Protein AF-A0A348P3G0-F1 (afdb_monomer_lite)

Structure (mmCIF, N/CA/C/O backbone):
data_AF-A0A348P3G0-F1
#
_entry.id   AF-A0A348P3G0-F1
#
loop_
_atom_site.group_PDB
_atom_site.id
_atom_site.type_symbol
_atom_site.label_atom_id
_atom_site.label_alt_id
_atom_site.label_comp_id
_atom_site.label_asym_id
_atom_site.label_entity_id
_atom_site.label_seq_id
_atom_site.pdbx_PDB_ins_code
_atom_site.Cartn_x
_atom_site.Cartn_y
_atom_site.Cartn_z
_atom_site.occupancy
_atom_site.B_iso_or_equiv
_atom_site.auth_seq_id
_atom_site.auth_comp_id
_atom_site.auth_asym_id
_atom_site.auth_atom_id
_atom_site.pdbx_PDB_model_num
ATOM 1 N N . PRO A 1 1 ? 12.338 -1.362 -12.181 1.00 58.41 1 PRO A N 1
ATOM 2 C CA . PRO A 1 1 ? 12.761 -0.771 -13.478 1.00 58.41 1 PRO A CA 1
ATOM 3 C C . PRO A 1 1 ? 11.699 0.212 -13.979 1.00 58.41 1 PRO A C 1
ATOM 5 O O . PRO A 1 1 ? 10.513 -0.068 -13.830 1.00 58.41 1 PRO A O 1
ATOM 8 N N . GLY A 1 2 ? 12.103 1.365 -14.518 1.00 63.34 2 GLY A N 1
ATOM 9 C CA . GLY A 1 2 ? 11.152 2.215 -15.238 1.00 63.34 2 GLY A CA 1
ATOM 10 C C . GLY A 1 2 ? 10.581 1.451 -16.434 1.00 63.34 2 GLY A C 1
ATOM 11 O O . GLY A 1 2 ? 11.260 0.586 -16.989 1.00 63.34 2 GLY A O 1
ATOM 12 N N . LYS A 1 3 ? 9.342 1.748 -16.817 1.00 71.12 3 LYS A N 1
ATOM 13 C CA . LYS A 1 3 ? 8.732 1.242 -18.049 1.00 71.12 3 LYS A CA 1
ATOM 14 C C . LYS A 1 3 ? 8.412 2.436 -18.937 1.00 71.12 3 LYS A C 1
ATOM 16 O O . LYS A 1 3 ? 7.757 3.375 -18.480 1.00 71.12 3 LYS A O 1
ATOM 21 N N . TYR A 1 4 ? 8.883 2.415 -20.178 1.00 76.88 4 TYR A N 1
ATOM 22 C CA . TYR A 1 4 ? 8.353 3.293 -21.215 1.00 76.88 4 TYR A CA 1
ATOM 23 C C . TYR A 1 4 ? 7.104 2.643 -21.788 1.00 76.88 4 TYR A C 1
ATOM 25 O O . TYR A 1 4 ? 7.106 1.448 -22.055 1.00 76.88 4 TYR A O 1
ATOM 33 N N . ARG A 1 5 ? 6.042 3.423 -21.985 1.00 82.44 5 ARG A N 1
ATOM 34 C CA . ARG A 1 5 ? 4.843 2.939 -22.668 1.00 82.44 5 ARG A CA 1
ATOM 35 C C . ARG A 1 5 ? 4.867 3.417 -24.106 1.00 82.44 5 ARG A C 1
ATOM 37 O O . ARG A 1 5 ? 4.899 4.624 -24.348 1.00 82.44 5 ARG A O 1
ATOM 44 N N . LYS A 1 6 ? 4.851 2.479 -25.044 1.00 85.75 6 LYS A N 1
ATOM 45 C CA . LYS A 1 6 ? 4.664 2.761 -26.463 1.00 85.75 6 LYS A CA 1
ATOM 46 C C . LYS A 1 6 ? 3.178 2.639 -26.777 1.00 85.75 6 LYS A C 1
ATOM 48 O O . LYS A 1 6 ? 2.590 1.587 -26.553 1.00 85.75 6 LYS A O 1
ATOM 53 N N . ILE A 1 7 ? 2.587 3.719 -27.278 1.00 87.88 7 ILE A N 1
ATOM 54 C CA . ILE A 1 7 ? 1.198 3.739 -27.739 1.00 87.88 7 ILE A CA 1
ATOM 55 C C . ILE A 1 7 ? 1.200 3.682 -29.264 1.00 87.88 7 ILE A C 1
ATOM 57 O O . ILE A 1 7 ? 1.805 4.536 -29.912 1.00 87.88 7 ILE A O 1
ATOM 61 N N . THR A 1 8 ? 0.522 2.686 -29.822 1.00 89.38 8 THR A N 1
ATOM 62 C CA . THR A 1 8 ? 0.342 2.502 -31.263 1.00 89.38 8 THR A CA 1
ATOM 63 C C . THR A 1 8 ? -1.142 2.635 -31.589 1.00 89.38 8 THR A C 1
ATOM 65 O O . THR A 1 8 ? -1.967 1.912 -31.036 1.00 89.38 8 THR A O 1
ATOM 68 N N . ILE A 1 9 ? -1.486 3.574 -32.470 1.00 90.50 9 ILE A N 1
ATOM 69 C CA . ILE A 1 9 ? -2.837 3.709 -33.026 1.00 90.50 9 ILE A CA 1
ATOM 70 C C . ILE A 1 9 ? -2.860 2.849 -34.291 1.00 90.50 9 ILE A C 1
ATOM 72 O O . ILE A 1 9 ? -2.177 3.185 -35.256 1.00 90.50 9 ILE A O 1
ATOM 76 N N . ASN A 1 10 ? -3.565 1.717 -34.259 1.00 87.50 10 ASN A N 1
ATOM 77 C CA . ASN A 1 10 ? -3.583 0.773 -35.383 1.00 87.50 10 ASN A CA 1
ATOM 78 C C . ASN A 1 10 ? -4.621 1.177 -36.439 1.00 87.50 10 ASN A C 1
ATOM 80 O O . ASN A 1 10 ? -4.362 1.068 -37.634 1.00 87.50 10 ASN A O 1
ATOM 84 N N . ASP A 1 11 ? -5.781 1.659 -35.990 1.00 88.62 11 ASP A N 1
ATOM 85 C CA . ASP A 1 11 ? -6.879 2.162 -36.816 1.00 88.62 11 ASP A CA 1
ATOM 86 C C . ASP A 1 11 ? -7.761 3.127 -35.995 1.00 88.62 11 ASP A C 1
ATOM 88 O O . ASP A 1 11 ? -7.460 3.411 -34.833 1.00 88.62 11 ASP A O 1
ATOM 92 N N . GLU A 1 12 ? -8.846 3.638 -36.590 1.00 84.12 12 GLU A N 1
ATOM 93 C CA . GLU A 1 12 ? -9.778 4.583 -35.946 1.00 84.12 12 GLU A CA 1
ATOM 94 C C . GLU A 1 12 ? -10.374 4.074 -34.623 1.00 84.12 12 GLU A C 1
ATOM 96 O O . GLU A 1 12 ? -10.791 4.879 -33.791 1.00 84.12 12 GLU A O 1
ATOM 101 N N . ASN A 1 13 ? -10.405 2.757 -34.404 1.00 87.81 13 ASN A N 1
ATOM 102 C CA . ASN A 1 13 ? -11.078 2.129 -33.271 1.00 87.81 13 ASN A CA 1
ATOM 103 C C . ASN A 1 13 ? -10.150 1.295 -32.380 1.00 87.81 13 ASN A C 1
ATOM 105 O O . ASN A 1 13 ? -10.636 0.713 -31.406 1.00 87.81 13 ASN A O 1
ATOM 109 N N . THR A 1 14 ? -8.852 1.213 -32.679 1.00 87.31 14 THR A N 1
ATOM 110 C CA . THR A 1 14 ? -7.941 0.275 -32.010 1.00 87.31 14 THR A CA 1
ATOM 111 C C . THR A 1 14 ? -6.637 0.946 -31.598 1.00 87.31 14 THR A C 1
ATOM 113 O O . THR A 1 14 ? -5.856 1.410 -32.432 1.00 87.31 14 THR A O 1
ATOM 116 N N . VAL A 1 15 ? -6.357 0.915 -30.294 1.00 88.56 15 VAL A N 1
ATOM 117 C CA . VAL A 1 15 ? -5.109 1.414 -29.703 1.00 88.56 15 VAL A CA 1
ATOM 118 C C . VAL A 1 15 ? -4.419 0.292 -28.935 1.00 88.56 15 VAL A C 1
ATOM 120 O O . VAL A 1 15 ? -5.037 -0.358 -28.093 1.00 88.56 15 VAL A O 1
ATOM 123 N N . THR A 1 16 ? -3.129 0.090 -29.187 1.00 88.56 16 THR A N 1
ATOM 124 C CA . THR A 1 16 ? -2.283 -0.853 -28.446 1.00 88.56 16 THR A CA 1
ATOM 125 C C . THR A 1 16 ? -1.290 -0.088 -27.582 1.00 88.56 16 THR A C 1
ATOM 127 O O . THR A 1 16 ? -0.607 0.820 -28.056 1.00 88.56 16 THR A O 1
ATOM 130 N N . ALA A 1 17 ? -1.203 -0.459 -26.311 1.00 85.56 17 ALA A N 1
ATOM 131 C CA . ALA A 1 17 ? -0.196 0.001 -25.373 1.00 85.56 17 ALA A CA 1
ATOM 132 C C . ALA A 1 17 ? 0.739 -1.163 -25.038 1.00 85.56 17 ALA A C 1
ATOM 134 O O . ALA A 1 17 ? 0.263 -2.225 -24.645 1.00 85.56 17 ALA A O 1
ATOM 135 N N . GLU A 1 18 ? 2.044 -0.944 -25.177 1.00 86.19 18 GLU A N 1
ATOM 136 C CA . GLU A 1 18 ? 3.089 -1.919 -24.843 1.00 86.19 18 GLU A CA 1
ATOM 137 C C . GLU A 1 18 ? 4.086 -1.300 -23.862 1.00 86.19 18 GLU A C 1
ATOM 139 O O . GLU A 1 18 ? 4.537 -0.160 -24.053 1.00 86.19 18 GLU A O 1
ATOM 144 N N . SER A 1 19 ? 4.464 -2.048 -22.827 1.00 82.75 19 SER A N 1
ATOM 145 C CA . SER A 1 19 ? 5.468 -1.613 -21.857 1.00 82.75 19 SER A CA 1
ATOM 146 C C . SER A 1 19 ? 6.857 -2.138 -22.195 1.00 82.75 19 SER A C 1
ATOM 148 O O . SER A 1 19 ? 7.150 -3.327 -22.127 1.00 82.75 19 SER A O 1
ATOM 150 N N . ILE A 1 20 ? 7.768 -1.211 -22.469 1.00 81.88 20 ILE A N 1
ATOM 151 C CA . ILE A 1 20 ? 9.179 -1.478 -22.727 1.00 81.88 20 ILE A CA 1
ATOM 152 C C . ILE A 1 20 ? 9.948 -1.247 -21.428 1.00 81.88 20 ILE A C 1
ATOM 154 O O . ILE A 1 20 ? 9.980 -0.134 -20.892 1.00 81.88 20 ILE A O 1
ATOM 158 N N . ASN A 1 21 ? 10.584 -2.298 -20.916 1.00 78.19 21 ASN A N 1
ATOM 159 C CA . ASN A 1 21 ? 11.432 -2.187 -19.736 1.00 78.19 21 ASN A CA 1
ATOM 160 C C . ASN A 1 21 ? 12.652 -1.316 -20.043 1.00 78.19 21 ASN A C 1
ATOM 162 O O . ASN A 1 21 ? 13.368 -1.541 -21.018 1.00 78.19 21 ASN A O 1
ATOM 166 N N . VAL A 1 22 ? 12.906 -0.333 -19.181 1.00 73.38 22 VAL A N 1
ATOM 167 C CA . VAL A 1 22 ? 14.150 0.431 -19.227 1.00 73.38 22 VAL A CA 1
ATOM 168 C C . VAL A 1 22 ? 15.297 -0.520 -18.873 1.00 73.38 22 VAL A C 1
ATOM 170 O O . VAL A 1 22 ? 15.196 -1.205 -17.846 1.00 73.38 22 VAL A O 1
ATOM 173 N N . PRO A 1 23 ? 16.361 -0.579 -19.697 1.00 69.88 23 PRO A N 1
ATOM 174 C CA . PRO A 1 23 ? 17.519 -1.421 -19.424 1.00 69.88 23 PRO A CA 1
ATOM 175 C C . PRO A 1 23 ? 18.175 -1.057 -18.088 1.00 69.88 23 PRO A C 1
ATOM 177 O O . PRO A 1 23 ? 17.906 -0.007 -17.498 1.00 69.88 23 PRO A O 1
ATOM 180 N N . GLU A 1 24 ? 19.022 -1.956 -17.587 1.00 74.50 24 GLU A N 1
ATOM 181 C CA . GLU A 1 24 ? 19.710 -1.745 -16.317 1.00 74.50 24 GLU A CA 1
ATOM 182 C C . GLU A 1 24 ? 20.450 -0.404 -16.293 1.00 74.50 24 GLU A C 1
ATOM 184 O O . GLU A 1 24 ? 21.179 -0.056 -17.219 1.00 74.50 24 GLU A O 1
ATOM 189 N N . PHE A 1 25 ? 20.264 0.348 -15.210 1.00 74.00 25 PHE A N 1
ATOM 190 C CA . PHE A 1 25 ? 21.028 1.562 -14.966 1.00 74.00 25 PHE A CA 1
ATOM 191 C C . PHE A 1 25 ? 22.347 1.195 -14.279 1.00 74.00 25 PHE A C 1
ATOM 193 O O . PHE A 1 25 ? 22.387 0.317 -13.403 1.00 74.00 25 PHE A O 1
ATOM 200 N N . ASP A 1 26 ? 23.413 1.873 -14.693 1.00 77.62 26 ASP A N 1
ATOM 201 C CA . ASP A 1 26 ? 24.748 1.710 -14.131 1.00 77.62 26 ASP A CA 1
ATOM 202 C C . ASP A 1 26 ? 24.859 2.505 -12.822 1.00 77.62 26 ASP A C 1
ATOM 204 O O . ASP A 1 26 ? 24.964 3.731 -12.807 1.00 77.62 26 ASP A O 1
ATOM 208 N N . TRP A 1 27 ? 24.696 1.801 -11.704 1.00 84.19 27 TRP A N 1
ATOM 209 C CA . TRP A 1 27 ? 24.723 2.342 -10.347 1.00 84.19 27 TRP A CA 1
ATOM 210 C C . TRP A 1 27 ? 25.038 1.215 -9.359 1.00 84.19 27 TRP A C 1
ATOM 212 O O . TRP A 1 27 ? 24.706 0.051 -9.612 1.00 84.19 27 TRP A O 1
ATOM 222 N N . ASP A 1 28 ? 25.607 1.554 -8.198 1.00 85.94 28 ASP A N 1
ATOM 223 C CA . ASP A 1 28 ? 25.848 0.587 -7.126 1.00 85.94 28 ASP A CA 1
ATOM 224 C C . ASP A 1 28 ? 24.533 0.077 -6.504 1.00 85.94 28 ASP A C 1
ATOM 226 O O . ASP A 1 28 ? 23.872 0.732 -5.688 1.00 85.94 28 ASP A O 1
ATOM 230 N N . LYS A 1 29 ? 24.149 -1.130 -6.918 1.00 85.75 29 LYS A N 1
ATOM 231 C CA . LYS A 1 29 ? 22.963 -1.862 -6.450 1.00 85.75 29 LYS A CA 1
ATOM 232 C C . LYS A 1 29 ? 23.286 -2.802 -5.275 1.00 85.75 29 LYS A C 1
ATOM 234 O O . LYS A 1 29 ? 22.398 -3.522 -4.808 1.00 85.75 29 LYS A O 1
ATOM 239 N N . GLY A 1 30 ? 24.535 -2.824 -4.795 1.00 87.38 30 GLY A N 1
ATOM 240 C CA . GLY A 1 30 ? 24.986 -3.695 -3.709 1.00 87.38 30 GLY A CA 1
ATOM 241 C C . GLY A 1 30 ? 24.792 -5.181 -4.019 1.00 87.38 30 GLY A C 1
ATOM 242 O O . GLY A 1 30 ? 24.247 -5.907 -3.190 1.00 87.38 30 GLY A O 1
ATOM 243 N N . GLY A 1 31 ? 25.142 -5.606 -5.239 1.00 86.56 31 GLY A N 1
ATOM 244 C CA . GLY A 1 31 ? 25.021 -6.996 -5.705 1.00 86.56 31 GLY A CA 1
ATOM 245 C C . GLY A 1 31 ? 23.615 -7.446 -6.132 1.00 86.56 31 GLY A C 1
ATOM 246 O O . GLY A 1 31 ? 23.434 -8.615 -6.457 1.00 86.56 31 GLY A O 1
ATOM 247 N N . ARG A 1 32 ? 22.619 -6.550 -6.137 1.00 84.44 32 ARG A N 1
ATOM 248 C CA . ARG A 1 32 ? 21.239 -6.834 -6.581 1.00 84.44 32 ARG A CA 1
ATOM 249 C C . ARG A 1 32 ? 21.027 -6.496 -8.056 1.00 84.44 32 ARG A C 1
ATOM 251 O O . ARG A 1 32 ? 21.687 -5.601 -8.589 1.00 84.44 32 ARG A O 1
ATOM 258 N N . THR A 1 33 ? 20.030 -7.122 -8.681 1.00 86.56 33 THR A N 1
ATOM 259 C CA . THR A 1 33 ? 19.521 -6.662 -9.986 1.00 86.56 33 THR A CA 1
ATOM 260 C C . THR A 1 33 ? 18.813 -5.309 -9.855 1.00 86.56 33 THR A C 1
ATOM 262 O O . THR A 1 33 ? 18.380 -4.906 -8.768 1.00 86.56 33 THR A O 1
ATOM 265 N N . THR A 1 34 ? 18.649 -4.597 -10.974 1.00 80.88 34 THR A N 1
ATOM 266 C CA . THR A 1 34 ? 17.889 -3.333 -11.016 1.00 80.88 34 THR A CA 1
ATOM 267 C C . THR A 1 34 ? 16.457 -3.498 -10.487 1.00 80.88 34 THR A C 1
ATOM 269 O O . THR A 1 34 ? 15.940 -2.599 -9.819 1.00 80.88 34 THR A O 1
ATOM 272 N N . GLU A 1 35 ? 15.806 -4.630 -10.758 1.00 79.81 35 GLU A N 1
ATOM 273 C CA . GLU A 1 35 ? 14.461 -4.911 -10.251 1.00 79.81 35 GLU A CA 1
ATOM 274 C C . GLU A 1 35 ? 14.454 -5.100 -8.732 1.00 79.81 35 GLU A C 1
ATOM 276 O O . GLU A 1 35 ? 13.732 -4.385 -8.039 1.00 79.81 35 GLU A O 1
ATOM 281 N N . GLN A 1 36 ? 15.314 -5.979 -8.213 1.00 85.06 36 GLN A N 1
ATOM 282 C CA . GLN A 1 36 ? 15.425 -6.251 -6.776 1.00 85.06 36 GLN A CA 1
ATOM 283 C C . GLN A 1 36 ? 15.728 -4.980 -5.975 1.00 85.06 36 GLN A C 1
ATOM 285 O O . GLN A 1 36 ? 15.131 -4.738 -4.930 1.00 85.06 36 GLN A O 1
ATOM 290 N N . TYR A 1 37 ? 16.619 -4.127 -6.488 1.00 84.44 37 TYR A N 1
ATOM 291 C CA . TYR A 1 37 ? 16.948 -2.852 -5.856 1.00 84.44 37 TYR A CA 1
ATOM 292 C C . TYR A 1 37 ? 15.721 -1.939 -5.688 1.00 84.44 37 TYR A C 1
ATOM 294 O O . TYR A 1 37 ? 15.521 -1.331 -4.630 1.00 84.44 37 TYR A O 1
ATOM 302 N N . PHE A 1 38 ? 14.894 -1.819 -6.730 1.00 80.44 38 PHE A N 1
ATOM 303 C CA . PHE A 1 38 ? 13.697 -0.981 -6.675 1.00 80.44 38 PHE A CA 1
ATOM 304 C C . PHE A 1 38 ? 12.573 -1.611 -5.856 1.00 80.44 38 PHE A C 1
ATOM 306 O O . PHE A 1 38 ? 11.871 -0.875 -5.162 1.00 80.44 38 PHE A O 1
ATOM 313 N N . ASP A 1 39 ? 12.441 -2.935 -5.885 1.00 82.44 39 ASP A N 1
ATOM 314 C CA . ASP A 1 39 ? 11.496 -3.670 -5.047 1.00 82.44 39 ASP A CA 1
ATOM 315 C C . ASP A 1 39 ? 11.785 -3.446 -3.564 1.00 82.44 39 ASP A C 1
ATOM 317 O O . ASP A 1 39 ? 10.884 -3.054 -2.818 1.00 82.44 39 ASP A O 1
ATOM 321 N N . ASP A 1 40 ? 13.048 -3.587 -3.156 1.00 84.94 40 ASP A N 1
ATOM 322 C CA . ASP A 1 40 ? 13.490 -3.333 -1.784 1.00 84.94 40 ASP A CA 1
ATOM 323 C C . ASP A 1 40 ? 13.215 -1.880 -1.380 1.00 84.94 40 ASP A C 1
ATOM 325 O O . ASP A 1 40 ? 12.702 -1.599 -0.290 1.00 84.94 40 ASP A O 1
ATOM 329 N N . ARG A 1 41 ? 13.498 -0.925 -2.277 1.00 82.94 41 ARG A N 1
ATOM 330 C CA . ARG A 1 41 ? 13.203 0.490 -2.025 1.00 82.94 41 ARG A CA 1
ATOM 331 C C . ARG A 1 41 ? 11.713 0.768 -1.899 1.00 82.94 41 ARG A C 1
ATOM 333 O O . ARG A 1 41 ? 11.342 1.540 -1.016 1.00 82.94 41 ARG A O 1
ATOM 340 N N . ALA A 1 42 ? 10.868 0.196 -2.751 1.00 79.06 42 ALA A N 1
ATOM 341 C CA . ALA A 1 42 ? 9.421 0.386 -2.692 1.00 79.06 42 ALA A CA 1
ATOM 342 C C . ALA A 1 42 ? 8.845 -0.222 -1.405 1.00 79.06 42 ALA A C 1
ATOM 344 O O . ALA A 1 42 ? 8.126 0.464 -0.665 1.00 79.06 42 ALA A O 1
ATOM 345 N N . ALA A 1 43 ? 9.259 -1.453 -1.089 1.00 81.00 43 ALA A N 1
ATOM 346 C CA . ALA A 1 43 ? 8.875 -2.171 0.119 1.00 81.00 43 ALA A CA 1
ATOM 347 C C . ALA A 1 43 ? 9.321 -1.445 1.396 1.00 81.00 43 ALA A C 1
ATOM 349 O O . ALA A 1 43 ? 8.616 -1.472 2.401 1.00 81.00 43 ALA A O 1
ATOM 350 N N . TRP A 1 44 ? 10.452 -0.736 1.360 1.00 84.62 44 TRP A N 1
ATOM 351 C CA . TRP A 1 44 ? 10.925 0.095 2.469 1.00 84.62 44 TRP A CA 1
ATOM 352 C C . TRP A 1 44 ? 10.226 1.463 2.538 1.00 84.62 44 TRP A C 1
ATOM 354 O O . TRP A 1 44 ? 9.846 1.929 3.619 1.00 84.62 44 TRP A O 1
ATOM 364 N N . ALA A 1 45 ? 10.051 2.133 1.397 1.00 83.75 45 ALA A N 1
ATOM 365 C CA . ALA A 1 45 ? 9.609 3.523 1.333 1.00 83.75 45 ALA A CA 1
ATOM 366 C C . ALA A 1 45 ? 8.161 3.705 1.789 1.00 83.75 45 ALA A C 1
ATOM 368 O O . ALA A 1 45 ? 7.876 4.638 2.544 1.00 83.75 45 ALA A O 1
ATOM 369 N N . ALA A 1 46 ? 7.250 2.829 1.365 1.00 84.25 46 ALA A N 1
ATOM 370 C CA . ALA A 1 46 ? 5.836 2.938 1.708 1.00 84.25 46 ALA A CA 1
ATOM 371 C C . ALA A 1 46 ? 5.561 2.826 3.219 1.00 84.25 46 ALA A C 1
ATOM 373 O O . ALA A 1 46 ? 5.023 3.787 3.789 1.00 84.25 46 ALA A O 1
ATOM 374 N N . PRO A 1 47 ? 5.984 1.757 3.924 1.00 85.94 47 PRO A N 1
ATOM 375 C CA . PRO A 1 47 ? 5.766 1.672 5.361 1.00 85.94 47 PRO A CA 1
ATOM 376 C C . PRO A 1 47 ? 6.511 2.772 6.121 1.00 85.94 47 PRO A C 1
ATOM 378 O O . PRO A 1 47 ? 6.005 3.255 7.131 1.00 85.94 47 PRO A O 1
ATOM 381 N N . ASN A 1 48 ? 7.662 3.253 5.637 1.00 86.56 48 ASN A N 1
ATOM 382 C CA . ASN A 1 48 ? 8.356 4.372 6.282 1.00 86.56 48 ASN A CA 1
ATOM 383 C C . ASN A 1 48 ? 7.676 5.724 6.098 1.00 86.56 48 ASN A C 1
ATOM 385 O O . ASN A 1 48 ? 7.680 6.530 7.031 1.00 86.56 48 ASN A O 1
ATOM 389 N N . ARG A 1 49 ? 7.049 5.982 4.947 1.00 84.62 49 ARG A N 1
ATOM 390 C CA . ARG A 1 49 ? 6.206 7.172 4.765 1.00 84.62 49 ARG A CA 1
ATOM 391 C C . ARG A 1 49 ? 5.014 7.141 5.717 1.00 84.62 49 ARG A C 1
ATOM 393 O O . ARG A 1 49 ? 4.745 8.153 6.362 1.00 84.62 49 ARG A O 1
ATOM 400 N N . ILE A 1 50 ? 4.371 5.981 5.880 1.00 84.00 50 ILE A N 1
ATOM 401 C CA . ILE A 1 50 ? 3.285 5.804 6.855 1.00 84.00 50 ILE A CA 1
ATOM 402 C C . ILE A 1 50 ? 3.806 6.016 8.281 1.00 84.00 50 ILE A C 1
ATOM 404 O O . ILE A 1 50 ? 3.237 6.818 9.017 1.00 84.00 50 ILE A O 1
ATOM 408 N N . ARG A 1 51 ? 4.925 5.389 8.669 1.00 86.06 51 ARG A N 1
ATOM 409 C CA . ARG A 1 51 ? 5.547 5.600 9.991 1.00 86.06 51 ARG A CA 1
ATOM 410 C C . ARG A 1 51 ? 5.852 7.068 10.250 1.00 86.06 51 ARG A C 1
ATOM 412 O O . ARG A 1 51 ? 5.549 7.555 11.331 1.00 86.06 51 ARG A O 1
ATOM 419 N N . ARG A 1 52 ? 6.402 7.788 9.270 1.00 86.31 52 ARG A N 1
ATOM 420 C CA . ARG A 1 52 ? 6.686 9.223 9.393 1.00 86.31 52 ARG A CA 1
ATOM 421 C C . ARG A 1 52 ? 5.401 10.038 9.554 1.00 86.31 52 ARG A C 1
ATOM 423 O O . ARG A 1 52 ? 5.351 10.897 10.428 1.00 86.31 52 ARG A O 1
ATOM 430 N N . ALA A 1 53 ? 4.349 9.740 8.794 1.00 82.00 53 ALA A N 1
ATOM 431 C CA . ALA A 1 53 ? 3.052 10.407 8.941 1.00 82.00 53 ALA A CA 1
ATOM 432 C C . ALA A 1 53 ? 2.402 10.143 10.314 1.00 82.00 53 ALA A C 1
ATOM 434 O O . ALA A 1 53 ? 1.800 11.037 10.915 1.00 82.00 53 ALA A O 1
ATOM 435 N N . LEU A 1 54 ? 2.562 8.922 10.831 1.00 82.8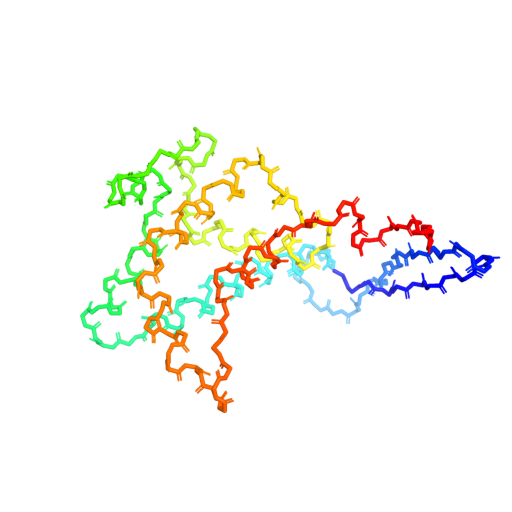8 54 LEU A N 1
ATOM 436 C CA . LEU A 1 54 ? 2.084 8.518 12.152 1.00 82.88 54 LEU A CA 1
ATOM 437 C C . LEU A 1 54 ? 3.015 8.955 13.294 1.00 82.88 54 LEU A C 1
ATOM 439 O O . LEU A 1 54 ? 2.606 8.891 14.451 1.00 82.88 54 LEU A O 1
ATOM 443 N N . SER A 1 55 ? 4.227 9.428 12.993 1.00 80.88 55 SER A N 1
ATOM 444 C CA . SER A 1 55 ? 5.196 9.873 13.993 1.00 80.88 55 SER A CA 1
ATOM 445 C C . SER A 1 55 ? 4.780 11.192 14.654 1.00 80.88 55 SER A C 1
ATOM 447 O O . SER A 1 55 ? 4.101 12.047 14.065 1.00 80.88 55 SER A O 1
ATOM 449 N N . GLY A 1 56 ? 5.157 11.338 15.922 1.00 81.06 56 GLY A N 1
ATOM 450 C CA . GLY A 1 56 ? 4.886 12.514 16.742 1.00 81.06 56 GLY A CA 1
ATOM 451 C C . GLY A 1 56 ? 4.478 12.155 18.167 1.00 81.06 56 GLY A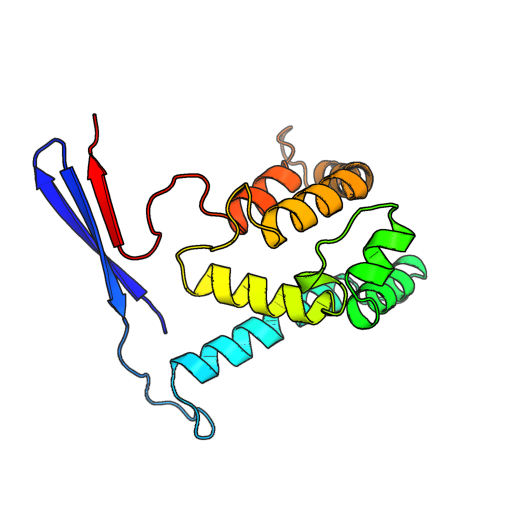 C 1
ATOM 452 O O . GLY A 1 56 ? 4.164 11.004 18.475 1.00 81.06 56 GLY A O 1
ATOM 453 N N . ASP A 1 57 ? 4.459 13.165 19.035 1.00 82.50 57 ASP A N 1
ATOM 454 C CA . ASP A 1 57 ? 4.366 12.941 20.481 1.00 82.50 57 ASP A CA 1
ATOM 455 C C . ASP A 1 57 ? 2.952 12.745 21.035 1.00 82.50 57 ASP A C 1
ATOM 457 O O . ASP A 1 57 ? 2.781 12.319 22.179 1.00 82.50 57 ASP A O 1
ATOM 461 N N . SER A 1 58 ? 1.926 12.979 20.214 1.00 89.06 58 SER A N 1
ATOM 462 C CA . SER A 1 58 ? 0.536 12.749 20.606 1.00 89.06 58 SER A CA 1
ATOM 463 C C . SER A 1 58 ? 0.290 11.278 20.959 1.00 89.06 58 SER A C 1
ATOM 465 O O . SER A 1 58 ? 0.674 10.362 20.227 1.00 89.06 58 SER A O 1
ATOM 467 N N . PHE A 1 59 ? -0.446 11.048 22.046 1.00 83.75 59 PHE A N 1
ATOM 468 C CA . PHE A 1 59 ? -0.881 9.720 22.481 1.00 83.75 59 PHE A CA 1
ATOM 469 C C . PHE A 1 59 ? -1.553 8.904 21.362 1.00 83.75 59 PHE A C 1
ATOM 471 O O . PHE A 1 59 ? -1.270 7.714 21.198 1.00 83.75 59 PHE A O 1
ATOM 478 N N . LEU A 1 60 ? -2.400 9.550 20.550 1.00 82.69 60 LEU A N 1
ATOM 479 C CA . LEU A 1 60 ? -3.070 8.919 19.408 1.00 82.69 60 LEU A CA 1
ATOM 480 C C . LEU A 1 60 ? -2.065 8.455 18.346 1.00 82.69 60 LEU A C 1
ATOM 482 O O . LEU A 1 60 ? -2.171 7.338 17.842 1.00 82.69 60 LEU A O 1
ATOM 486 N N . LYS A 1 61 ? -1.057 9.281 18.053 1.00 84.81 61 LYS A N 1
ATOM 487 C CA . LYS A 1 61 ? 0.003 8.992 17.078 1.00 84.81 61 LYS A CA 1
ATOM 488 C C . LYS A 1 61 ? 0.920 7.853 17.529 1.00 84.81 61 LYS A C 1
ATOM 490 O O . LYS A 1 61 ? 1.184 6.932 16.753 1.00 84.81 61 LYS A O 1
ATOM 495 N N . LYS A 1 62 ? 1.311 7.837 18.809 1.00 87.38 62 LYS A N 1
ATOM 496 C CA . LYS A 1 62 ? 2.078 6.732 19.417 1.00 87.38 62 LYS A CA 1
ATOM 497 C C . LYS A 1 62 ? 1.316 5.408 19.339 1.00 87.38 62 LYS A C 1
ATOM 499 O O . LYS A 1 62 ? 1.877 4.393 18.920 1.00 87.38 62 LYS A O 1
ATOM 504 N N . LYS A 1 63 ? 0.017 5.415 19.668 1.00 87.00 63 LYS A N 1
ATOM 505 C CA . LYS A 1 63 ? -0.848 4.231 19.528 1.00 87.00 63 LYS A CA 1
ATOM 506 C C . LYS A 1 63 ? -0.974 3.775 18.075 1.00 87.00 63 LYS A C 1
ATOM 508 O O . LYS A 1 63 ? -0.813 2.585 17.820 1.00 87.00 63 LYS A O 1
ATOM 513 N N . ALA A 1 64 ? -1.222 4.688 17.137 1.00 84.25 64 ALA A N 1
ATOM 514 C CA . ALA A 1 64 ? -1.341 4.358 15.717 1.00 84.25 64 ALA A CA 1
ATOM 515 C C . ALA A 1 64 ? -0.041 3.761 15.153 1.00 84.25 64 ALA A C 1
ATOM 517 O O . ALA A 1 64 ? -0.081 2.725 14.494 1.00 84.25 64 ALA A O 1
ATOM 518 N N . THR A 1 65 ? 1.112 4.347 15.491 1.00 86.94 65 THR A N 1
ATOM 519 C CA . THR A 1 65 ? 2.436 3.834 15.102 1.00 86.94 65 THR A CA 1
ATOM 520 C C . THR A 1 65 ? 2.684 2.433 15.659 1.00 86.94 65 THR A C 1
ATOM 522 O O . THR A 1 65 ? 3.116 1.543 14.926 1.00 86.94 65 THR A O 1
ATOM 525 N N . LYS A 1 66 ? 2.365 2.200 16.941 1.00 88.25 66 LYS A N 1
ATOM 526 C CA . LYS A 1 66 ? 2.476 0.866 17.550 1.00 88.25 66 LYS A CA 1
ATOM 527 C C . LYS A 1 66 ? 1.587 -0.137 16.820 1.00 88.25 66 LYS A C 1
ATOM 529 O O . LYS A 1 66 ? 2.071 -1.191 16.429 1.00 88.25 66 LYS A O 1
ATOM 534 N N . ILE A 1 67 ? 0.323 0.217 16.583 1.00 87.25 67 ILE A N 1
ATOM 535 C CA . ILE A 1 67 ? -0.630 -0.640 15.870 1.00 87.25 67 ILE A CA 1
ATOM 536 C C . ILE A 1 67 ? -0.099 -1.007 14.479 1.00 87.25 67 ILE A C 1
ATOM 538 O O . ILE A 1 67 ? -0.077 -2.184 14.138 1.00 87.25 67 ILE A O 1
ATOM 542 N N . PHE A 1 68 ? 0.380 -0.028 13.712 1.00 87.31 68 PHE A N 1
ATOM 543 C CA . PHE A 1 68 ? 0.930 -0.247 12.375 1.00 87.31 68 PHE A CA 1
ATOM 544 C C . PHE A 1 68 ? 2.127 -1.213 12.374 1.00 87.31 68 PHE A C 1
ATOM 546 O O . PHE A 1 68 ? 2.197 -2.111 11.538 1.00 87.31 68 PHE A O 1
ATOM 553 N N . ASN A 1 69 ? 3.046 -1.061 13.333 1.00 86.12 69 ASN A N 1
ATOM 554 C CA . ASN A 1 69 ? 4.289 -1.835 13.374 1.00 86.12 69 ASN A CA 1
ATOM 555 C C . ASN A 1 69 ? 4.127 -3.246 13.950 1.00 86.12 69 ASN A C 1
ATOM 557 O O . ASN A 1 69 ? 4.841 -4.158 13.536 1.00 86.12 69 ASN A O 1
ATOM 561 N N . THR A 1 70 ? 3.248 -3.427 14.939 1.00 86.88 70 THR A N 1
ATOM 562 C CA . THR A 1 70 ? 3.182 -4.691 15.690 1.00 86.88 70 THR A CA 1
ATOM 563 C C . THR A 1 70 ? 2.066 -5.608 15.235 1.00 86.88 70 THR A C 1
ATOM 565 O O . THR A 1 70 ? 2.155 -6.814 15.453 1.00 86.88 70 THR A O 1
ATOM 568 N N . ASN A 1 71 ? 0.990 -5.061 14.665 1.00 90.44 71 ASN A N 1
ATOM 569 C CA . ASN A 1 71 ? -0.208 -5.854 14.457 1.00 90.44 71 ASN A CA 1
ATOM 570 C C . ASN A 1 71 ? -0.206 -6.609 13.129 1.00 90.44 71 ASN A C 1
ATOM 572 O O . ASN A 1 71 ? 0.019 -6.048 12.056 1.00 90.44 71 ASN A O 1
ATOM 576 N N . THR A 1 72 ? -0.542 -7.894 13.224 1.00 92.19 72 THR A N 1
ATOM 577 C CA . THR A 1 72 ? -0.942 -8.693 12.067 1.00 92.19 72 THR A CA 1
ATOM 578 C C . THR A 1 72 ? -2.376 -8.379 11.665 1.00 92.19 72 THR A C 1
ATOM 580 O O . THR A 1 72 ? -3.157 -7.838 12.463 1.00 92.19 72 THR A O 1
ATOM 583 N N . PHE A 1 73 ? -2.760 -8.772 10.452 1.00 88.00 73 PHE A N 1
ATOM 584 C CA . PHE A 1 73 ? -4.147 -8.660 10.018 1.00 88.00 73 PHE A CA 1
ATOM 585 C C . PHE A 1 73 ? -5.112 -9.376 10.958 1.00 88.00 73 PHE A C 1
ATOM 587 O O . PHE A 1 73 ? -6.148 -8.801 11.270 1.00 88.00 73 PHE A O 1
ATOM 594 N N . ALA A 1 74 ? -4.782 -10.559 11.492 1.00 90.31 74 ALA A N 1
ATOM 595 C CA . ALA A 1 74 ? -5.646 -11.244 12.457 1.00 90.31 74 ALA A CA 1
ATOM 596 C C . ALA A 1 74 ? -5.903 -10.397 13.710 1.00 90.31 74 ALA A C 1
ATOM 598 O O . ALA A 1 74 ? -7.034 -10.310 14.191 1.00 90.31 74 ALA A O 1
ATOM 599 N N . GLN A 1 75 ? -4.867 -9.746 14.240 1.00 91.19 75 GLN A N 1
ATOM 600 C CA . GLN A 1 75 ? -5.009 -8.899 15.422 1.00 91.19 75 GLN A CA 1
ATOM 601 C C . GLN A 1 75 ? -5.786 -7.613 15.114 1.00 91.19 75 GLN A C 1
ATOM 603 O O . GLN A 1 75 ? -6.604 -7.182 15.928 1.00 91.19 75 GLN A O 1
ATOM 608 N N . LEU A 1 76 ? -5.553 -7.003 13.949 1.00 87.62 76 LEU A N 1
ATOM 609 C CA . LEU A 1 76 ? -6.322 -5.846 13.489 1.00 87.62 76 LEU A CA 1
ATOM 610 C C . LEU A 1 76 ? -7.791 -6.203 13.242 1.00 87.62 76 LEU A C 1
ATOM 612 O O . LEU A 1 76 ? -8.678 -5.466 13.663 1.00 87.62 76 LEU A O 1
ATOM 616 N N . GLY A 1 77 ? -8.040 -7.358 12.629 1.00 87.50 77 GLY A N 1
ATOM 617 C CA . GLY A 1 77 ? -9.369 -7.901 12.393 1.00 87.50 77 GLY A CA 1
ATOM 618 C C . GLY A 1 77 ? -10.136 -8.079 13.693 1.00 87.50 77 GLY A C 1
ATOM 619 O O . GLY A 1 77 ? -11.252 -7.588 13.805 1.00 87.50 77 GLY A O 1
ATOM 620 N N . ARG A 1 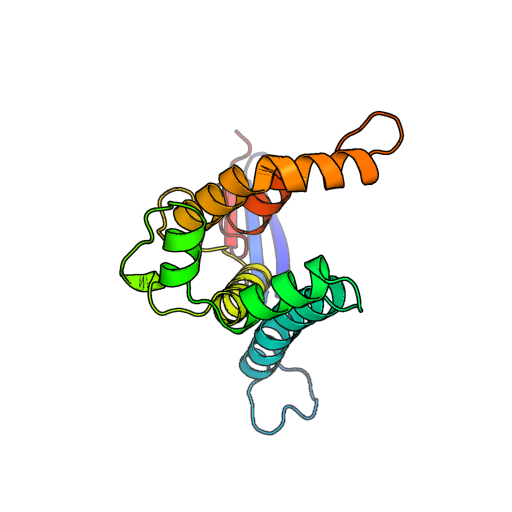78 ? -9.513 -8.650 14.731 1.00 88.00 78 ARG A N 1
ATOM 621 C CA . ARG A 1 78 ? -10.132 -8.738 16.067 1.00 88.00 78 ARG A CA 1
ATOM 622 C C . ARG A 1 78 ? -10.461 -7.360 16.648 1.00 88.00 78 ARG A C 1
ATOM 624 O O . ARG A 1 78 ? -11.579 -7.155 17.100 1.00 88.00 78 ARG A O 1
ATOM 631 N N . LYS A 1 79 ? -9.523 -6.404 16.598 1.00 85.69 79 LYS A N 1
ATOM 632 C CA . LYS A 1 79 ? -9.728 -5.036 17.123 1.00 85.69 79 LYS A CA 1
ATOM 633 C C . LYS A 1 79 ? -10.854 -4.283 16.414 1.00 85.69 79 LYS A C 1
ATOM 635 O O . LYS A 1 79 ? -11.525 -3.461 17.027 1.00 85.69 79 LYS A O 1
ATOM 640 N N . LEU A 1 80 ? -11.022 -4.528 15.119 1.00 83.88 80 LEU A N 1
ATOM 641 C CA . LEU A 1 80 ? -12.004 -3.846 14.281 1.00 83.88 80 LEU A CA 1
ATOM 642 C C . LEU A 1 80 ? -13.286 -4.655 14.051 1.00 83.88 80 LEU A C 1
ATOM 644 O O . LEU A 1 80 ? -14.182 -4.150 13.372 1.00 83.88 80 LEU A O 1
ATOM 648 N N . CYS A 1 81 ? -13.380 -5.857 14.625 1.00 87.00 81 CYS A N 1
ATOM 649 C CA . CYS A 1 81 ? -14.442 -6.838 14.397 1.00 87.00 81 CYS A CA 1
ATOM 650 C C . CYS A 1 81 ? -14.627 -7.190 12.905 1.00 87.00 81 CYS A C 1
ATOM 652 O O . CYS A 1 81 ? -15.743 -7.219 12.393 1.00 87.00 81 CYS A O 1
ATOM 654 N N . LEU A 1 82 ? -13.521 -7.437 12.196 1.00 87.75 82 LEU A N 1
ATOM 655 C CA . LEU A 1 82 ? -13.480 -7.808 10.779 1.00 87.75 82 LEU A CA 1
ATOM 656 C C . LEU A 1 82 ? -13.013 -9.257 10.597 1.00 87.75 82 LEU A C 1
ATOM 658 O O . LEU A 1 82 ? -12.037 -9.693 11.212 1.00 87.75 82 LEU A O 1
ATOM 662 N N . LYS A 1 83 ? -13.670 -9.984 9.686 1.00 87.44 83 LYS A N 1
ATOM 663 C CA . LYS A 1 83 ? -13.222 -11.306 9.229 1.00 87.44 83 LYS A CA 1
ATOM 664 C C . LYS A 1 83 ? -12.054 -11.146 8.252 1.00 87.44 83 LYS A C 1
ATOM 666 O O . LYS A 1 83 ? -12.201 -10.482 7.224 1.00 87.44 83 LYS A O 1
ATOM 671 N N . VAL A 1 84 ? -10.930 -11.776 8.586 1.00 88.12 84 VAL A N 1
ATOM 672 C CA . VAL A 1 84 ? -9.667 -11.744 7.833 1.00 88.12 84 VAL A CA 1
ATOM 673 C C . VAL A 1 84 ? -9.484 -13.076 7.095 1.00 88.12 84 VAL A C 1
ATOM 675 O O . VAL A 1 84 ? -9.651 -14.110 7.749 1.00 88.12 84 VAL A O 1
ATOM 678 N N . PRO A 1 85 ? -9.146 -13.070 5.791 1.00 85.88 85 PRO A N 1
ATOM 679 C CA . PRO A 1 85 ? -8.782 -14.278 5.043 1.00 85.88 85 PRO A CA 1
ATOM 680 C C . PRO A 1 85 ? -7.598 -15.018 5.672 1.00 85.88 85 PRO A C 1
ATOM 682 O O . PRO A 1 85 ? -6.681 -14.381 6.194 1.00 85.88 85 PRO A O 1
ATOM 685 N N . ASP A 1 86 ? -7.605 -16.350 5.618 1.00 86.00 86 ASP A N 1
ATOM 686 C CA . ASP A 1 86 ? -6.619 -17.183 6.320 1.00 86.00 86 ASP A CA 1
ATOM 687 C C . ASP A 1 86 ? -5.178 -16.900 5.878 1.00 86.00 86 ASP A C 1
ATOM 689 O O . ASP A 1 86 ? -4.300 -16.744 6.728 1.00 86.00 86 ASP A O 1
ATOM 693 N N . GLU A 1 87 ? -4.978 -16.699 4.577 1.00 85.75 87 GLU A N 1
ATOM 694 C CA . GLU A 1 87 ? -3.695 -16.378 3.936 1.00 85.75 87 GLU A CA 1
ATOM 695 C C . GLU A 1 87 ? -3.046 -15.095 4.483 1.00 85.75 87 GLU A C 1
ATOM 697 O O . GLU A 1 87 ? -1.824 -14.979 4.555 1.00 85.75 87 GLU A O 1
ATOM 702 N N . LEU A 1 88 ? -3.854 -14.134 4.943 1.00 85.38 88 LEU A N 1
ATOM 703 C CA . LEU A 1 88 ? -3.367 -12.834 5.409 1.00 85.38 88 LEU A CA 1
ATOM 704 C C . LEU A 1 88 ? -3.246 -12.750 6.932 1.00 85.38 88 LEU A C 1
ATOM 706 O O . LEU A 1 88 ? -2.578 -11.847 7.435 1.00 85.38 88 LEU A O 1
ATOM 710 N N . LYS A 1 89 ? -3.845 -13.677 7.695 1.00 88.00 89 LYS A N 1
ATOM 711 C CA . LYS A 1 89 ? -3.963 -13.600 9.168 1.00 88.00 89 LYS A CA 1
ATOM 712 C C . LYS A 1 89 ? -2.646 -13.297 9.884 1.00 88.00 89 LYS A C 1
ATOM 714 O O . LYS A 1 89 ? -2.631 -12.468 10.801 1.00 88.00 89 LYS A O 1
ATOM 719 N N . ASN A 1 90 ? -1.566 -13.956 9.474 1.00 91.44 90 ASN A N 1
ATOM 720 C CA . ASN A 1 90 ? -0.257 -13.859 10.125 1.00 91.44 90 ASN A CA 1
ATOM 721 C C . ASN A 1 90 ? 0.638 -12.766 9.529 1.00 91.44 90 ASN A C 1
ATOM 723 O O . ASN A 1 90 ? 1.669 -12.434 10.110 1.00 91.44 90 ASN A O 1
ATOM 727 N N . LYS A 1 91 ? 0.226 -12.160 8.414 1.00 89.69 91 LYS A N 1
ATOM 728 C CA . LYS A 1 91 ? 0.971 -11.094 7.752 1.00 89.69 91 LYS A CA 1
ATOM 729 C C . LYS A 1 91 ? 0.889 -9.809 8.571 1.00 89.69 91 LYS A C 1
ATOM 731 O O . LYS A 1 91 ? -0.191 -9.423 9.038 1.00 89.69 91 LYS A O 1
ATOM 736 N N . LYS A 1 92 ? 2.028 -9.142 8.777 1.00 91.38 92 LYS A N 1
ATOM 737 C CA . LYS A 1 92 ? 2.059 -7.823 9.421 1.00 91.38 92 LYS A CA 1
ATOM 738 C C . LYS A 1 92 ? 1.490 -6.781 8.475 1.00 91.38 92 LYS A C 1
ATOM 740 O O . LYS A 1 92 ? 1.759 -6.798 7.276 1.00 91.38 92 LYS A O 1
ATOM 745 N N . PHE A 1 93 ? 0.743 -5.837 9.037 1.00 85.50 93 PHE A N 1
ATOM 746 C CA . PHE A 1 93 ? 0.149 -4.769 8.243 1.00 85.50 93 PHE A CA 1
ATOM 747 C C . PHE A 1 93 ? 1.217 -3.894 7.567 1.00 85.50 93 PHE A C 1
ATOM 749 O O . PHE A 1 93 ? 1.081 -3.571 6.394 1.00 85.50 93 PHE A O 1
ATOM 756 N N . ALA A 1 94 ? 2.315 -3.580 8.265 1.00 87.38 94 ALA A N 1
ATOM 757 C CA . ALA A 1 94 ? 3.420 -2.815 7.688 1.00 87.38 94 ALA A CA 1
ATOM 758 C C . ALA A 1 94 ? 4.082 -3.514 6.486 1.00 87.38 94 ALA A C 1
ATOM 760 O O . ALA A 1 94 ? 4.319 -2.864 5.470 1.00 87.38 94 ALA A O 1
ATOM 761 N N . ASP A 1 95 ? 4.331 -4.821 6.576 1.00 87.81 95 ASP A N 1
ATOM 762 C CA . ASP A 1 95 ? 4.979 -5.582 5.498 1.00 87.81 95 ASP A CA 1
ATOM 763 C C . ASP A 1 95 ? 4.069 -5.629 4.265 1.00 87.81 95 ASP A C 1
ATOM 765 O O . ASP A 1 95 ? 4.486 -5.305 3.154 1.00 87.81 95 ASP A O 1
ATOM 769 N N . PHE A 1 96 ? 2.773 -5.865 4.489 1.00 86.69 96 PHE A N 1
ATOM 770 C CA . PHE A 1 96 ? 1.762 -5.787 3.441 1.00 86.69 96 PHE A CA 1
ATOM 771 C C . PHE A 1 96 ? 1.702 -4.419 2.753 1.00 86.69 96 PHE A C 1
ATOM 773 O O . PHE A 1 96 ? 1.564 -4.369 1.539 1.00 86.69 96 PHE A O 1
ATOM 780 N N . THR A 1 97 ? 1.836 -3.301 3.481 1.00 83.31 97 THR A N 1
ATOM 781 C CA . THR A 1 97 ? 1.868 -1.980 2.821 1.00 83.31 97 THR A CA 1
ATOM 782 C C . THR A 1 97 ? 3.084 -1.783 1.916 1.00 83.31 97 THR A C 1
ATOM 784 O O . THR A 1 97 ? 2.994 -1.029 0.949 1.00 83.31 97 THR A O 1
ATOM 787 N N . GLY A 1 98 ? 4.205 -2.448 2.211 1.00 84.56 98 GLY A N 1
ATOM 788 C CA . GLY A 1 98 ? 5.385 -2.451 1.349 1.00 84.56 98 GLY A CA 1
ATOM 789 C C . GLY A 1 98 ? 5.148 -3.234 0.062 1.00 84.56 98 GLY A C 1
ATOM 790 O O . GLY A 1 98 ? 5.412 -2.718 -1.021 1.00 84.56 98 GLY A O 1
ATOM 791 N N . GLU A 1 99 ? 4.588 -4.439 0.180 1.00 84.62 99 GLU A N 1
ATOM 792 C CA . GLU A 1 99 ? 4.218 -5.272 -0.972 1.00 84.62 99 GLU A CA 1
ATOM 793 C C . GLU A 1 99 ? 3.171 -4.589 -1.849 1.00 84.62 99 GLU A C 1
ATOM 795 O O . GLU A 1 99 ? 3.371 -4.453 -3.051 1.00 84.62 99 GLU A O 1
ATOM 800 N N . LEU A 1 100 ? 2.122 -4.043 -1.232 1.00 79.81 100 LEU A N 1
ATOM 801 C CA . LEU A 1 100 ? 1.091 -3.282 -1.923 1.00 79.81 100 LEU A CA 1
ATOM 802 C C . LEU A 1 100 ? 1.693 -2.142 -2.746 1.00 79.81 100 LEU A C 1
ATOM 804 O O . LEU A 1 100 ? 1.377 -1.986 -3.920 1.00 79.81 100 LEU A O 1
ATOM 808 N N . ALA A 1 101 ? 2.577 -1.344 -2.144 1.00 78.50 101 ALA A N 1
ATOM 809 C CA . ALA A 1 101 ? 3.217 -0.248 -2.854 1.00 78.50 101 ALA A CA 1
ATOM 810 C C . ALA A 1 101 ? 4.103 -0.743 -3.998 1.00 78.50 101 ALA A C 1
ATOM 812 O O . ALA A 1 101 ? 4.046 -0.176 -5.086 1.00 78.50 101 ALA A O 1
ATOM 813 N N . ARG A 1 102 ? 4.893 -1.798 -3.773 1.00 80.44 102 ARG A N 1
ATOM 814 C CA . ARG A 1 102 ? 5.705 -2.421 -4.822 1.00 80.44 102 ARG A CA 1
ATOM 815 C C . ARG A 1 102 ? 4.832 -2.842 -6.003 1.00 80.44 102 ARG A C 1
ATOM 817 O O . ARG A 1 102 ? 5.153 -2.489 -7.132 1.00 80.44 102 ARG A O 1
ATOM 824 N N . ASP A 1 103 ? 3.725 -3.526 -5.749 1.00 78.50 103 ASP A N 1
ATOM 825 C CA . ASP A 1 103 ? 2.866 -4.058 -6.807 1.00 78.50 103 ASP A CA 1
ATOM 826 C C . ASP A 1 103 ? 2.145 -2.930 -7.570 1.00 78.50 103 ASP A C 1
ATOM 828 O O . ASP A 1 103 ? 2.045 -2.981 -8.794 1.00 78.50 103 ASP A O 1
ATOM 832 N N . ILE A 1 104 ? 1.760 -1.845 -6.882 1.00 74.62 104 ILE A N 1
ATOM 833 C CA . ILE A 1 104 ? 1.261 -0.614 -7.525 1.00 74.62 104 ILE A CA 1
ATOM 834 C C . ILE A 1 104 ? 2.311 -0.016 -8.472 1.00 74.62 104 ILE A C 1
ATOM 836 O O . ILE A 1 104 ? 1.966 0.441 -9.560 1.00 74.62 104 ILE A O 1
ATOM 840 N N . PHE A 1 105 ? 3.591 -0.015 -8.084 1.00 72.56 105 PHE A N 1
ATOM 841 C CA . PHE A 1 105 ? 4.672 0.510 -8.924 1.00 72.56 105 PHE A CA 1
ATOM 842 C C . PHE A 1 105 ? 5.088 -0.437 -10.062 1.00 72.56 105 PHE A C 1
ATOM 844 O O . PHE A 1 105 ? 5.582 0.050 -11.080 1.00 72.56 105 PHE A O 1
ATOM 851 N N . LYS A 1 106 ? 4.902 -1.758 -9.926 1.00 74.19 106 LYS A N 1
ATOM 852 C CA . LYS A 1 106 ? 5.205 -2.739 -10.987 1.00 74.19 106 LYS A CA 1
ATOM 853 C C . LYS A 1 106 ? 4.204 -2.710 -12.150 1.00 74.19 106 LYS A C 1
ATOM 855 O O . LYS A 1 106 ? 4.592 -3.055 -13.272 1.00 74.19 106 LYS A O 1
ATOM 860 N N . GLY A 1 107 ? 2.975 -2.263 -11.890 1.00 66.44 107 GLY A N 1
ATOM 861 C CA . GLY A 1 107 ? 1.857 -2.301 -12.839 1.00 66.44 107 GLY A CA 1
ATOM 862 C C . GLY A 1 107 ? 1.161 -3.666 -12.856 1.00 66.44 107 GLY A C 1
ATOM 863 O O . GLY A 1 107 ? 1.776 -4.667 -12.498 1.00 66.44 107 GLY A O 1
ATOM 864 N N . ASP A 1 108 ? -0.107 -3.682 -13.278 1.00 65.62 108 ASP A N 1
ATOM 865 C CA . ASP A 1 108 ? -1.057 -4.814 -13.258 1.00 65.62 108 ASP A CA 1
ATOM 866 C C . ASP A 1 108 ? -1.662 -5.128 -11.892 1.00 65.62 108 ASP A C 1
ATOM 868 O O . ASP A 1 108 ? -2.083 -6.255 -11.649 1.00 65.62 108 ASP A O 1
ATOM 872 N N . GLN A 1 109 ? -1.731 -4.107 -11.029 1.00 68.75 109 GLN A N 1
ATOM 873 C CA . GLN A 1 109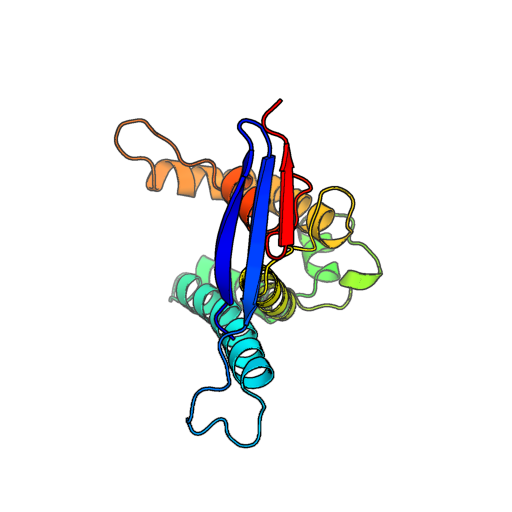 ? -2.326 -4.108 -9.686 1.00 68.75 109 GLN A CA 1
ATOM 874 C C . GLN A 1 109 ? -3.199 -5.351 -9.394 1.00 68.75 109 GLN A C 1
ATOM 876 O O . GLN A 1 109 ? -4.370 -5.381 -9.789 1.00 68.75 109 GLN A O 1
ATOM 881 N N . PRO A 1 110 ? -2.666 -6.375 -8.693 1.00 65.94 110 PRO A N 1
ATOM 882 C CA . PRO A 1 110 ? -3.328 -7.679 -8.563 1.00 65.94 110 PRO A CA 1
ATOM 883 C C . PRO A 1 110 ? -4.559 -7.626 -7.651 1.00 65.94 110 PRO A C 1
ATOM 885 O O . PRO A 1 110 ? -5.334 -8.577 -7.555 1.00 65.94 110 PRO A O 1
ATOM 888 N N . TYR A 1 111 ? -4.764 -6.509 -6.956 1.00 71.06 111 TYR A N 1
ATOM 889 C CA . TYR A 1 111 ? -5.791 -6.358 -5.941 1.00 71.06 111 TYR A CA 1
ATOM 890 C C . TYR A 1 111 ? -7.095 -5.855 -6.555 1.00 71.06 111 TYR A C 1
ATOM 892 O O . TYR A 1 111 ? -7.558 -4.758 -6.261 1.00 71.06 111 TYR A O 1
ATOM 900 N N . VAL A 1 112 ? -7.687 -6.668 -7.429 1.00 74.06 112 VAL A N 1
ATOM 901 C CA . VAL A 1 112 ? -9.008 -6.419 -8.022 1.00 74.06 112 VAL A CA 1
ATOM 902 C C . VAL A 1 112 ? -10.136 -6.921 -7.120 1.00 74.06 112 VAL A C 1
ATOM 904 O O . VAL A 1 112 ? -9.941 -7.765 -6.242 1.00 74.06 112 VAL A O 1
ATOM 907 N N . LYS A 1 113 ? -11.355 -6.418 -7.338 1.00 75.38 113 LYS A N 1
ATOM 908 C CA . LYS A 1 113 ? -12.537 -6.854 -6.586 1.00 75.38 113 LYS A CA 1
ATOM 909 C C . LYS A 1 113 ? -12.704 -8.377 -6.660 1.00 75.38 113 LYS A C 1
ATOM 911 O O . LYS A 1 113 ? -12.820 -8.935 -7.745 1.00 75.38 113 LYS A O 1
ATOM 916 N N . GLY A 1 114 ? -12.761 -9.023 -5.496 1.00 75.25 114 GLY A N 1
ATOM 917 C CA . GLY A 1 114 ? -12.845 -10.481 -5.365 1.00 75.25 114 GLY A CA 1
ATOM 918 C C . GLY A 1 114 ? -11.572 -11.140 -4.832 1.00 75.25 114 GLY A C 1
ATOM 919 O O . GLY A 1 114 ? -11.663 -12.255 -4.323 1.00 75.25 114 GLY A O 1
ATOM 920 N N . THR A 1 115 ? -10.417 -10.461 -4.855 1.00 82.06 115 THR A N 1
ATOM 921 C CA . THR A 1 115 ? -9.208 -10.988 -4.204 1.00 82.06 115 THR A CA 1
ATOM 922 C C . THR A 1 115 ? -9.256 -10.812 -2.680 1.00 82.06 115 THR A C 1
ATOM 924 O O . THR A 1 115 ? -9.871 -9.855 -2.181 1.00 82.06 115 THR A O 1
ATOM 927 N N . PRO A 1 116 ? -8.614 -11.711 -1.908 1.00 82.19 116 PRO A N 1
ATOM 928 C CA . PRO A 1 116 ? -8.529 -11.603 -0.450 1.00 82.19 116 PRO A CA 1
ATOM 929 C C . PRO A 1 116 ? -8.012 -10.240 0.037 1.00 82.19 116 PRO A C 1
ATOM 931 O O . PRO A 1 116 ? -8.530 -9.689 1.015 1.00 82.19 116 PRO A O 1
ATOM 934 N N . GLU A 1 117 ? -7.021 -9.683 -0.655 1.00 82.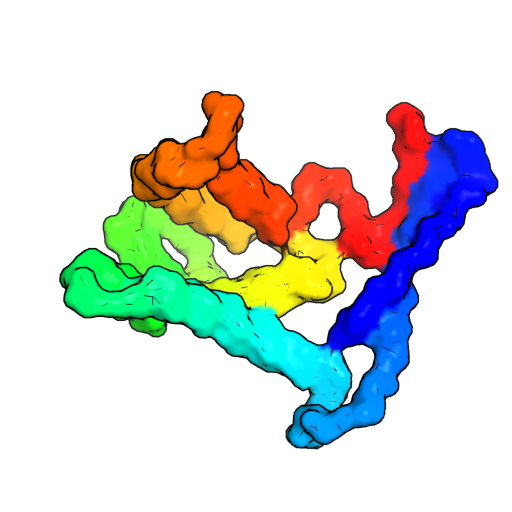06 117 GLU A N 1
ATOM 935 C CA . GLU A 1 117 ? -6.366 -8.413 -0.350 1.00 82.06 117 GLU A CA 1
ATOM 936 C C . GLU A 1 117 ? -7.263 -7.204 -0.627 1.00 82.06 117 GLU A C 1
ATOM 938 O O . GLU A 1 117 ? -7.354 -6.304 0.214 1.00 82.06 117 GLU A O 1
ATOM 943 N N . TYR A 1 118 ? -7.975 -7.187 -1.759 1.00 84.25 118 TYR A N 1
ATOM 944 C CA . TYR A 1 118 ? -8.928 -6.113 -2.046 1.00 84.25 118 TYR A CA 1
ATOM 945 C C . TYR A 1 118 ? -10.042 -6.090 -0.997 1.00 84.25 118 TYR A C 1
ATOM 947 O O . TYR A 1 118 ? -10.335 -5.051 -0.398 1.00 84.25 118 TYR A O 1
ATOM 955 N N . GLU A 1 119 ? -10.639 -7.253 -0.725 1.00 85.25 119 GLU A N 1
ATOM 956 C CA . GLU A 1 119 ? -11.754 -7.387 0.211 1.00 85.25 119 GLU A CA 1
ATOM 957 C C . GLU A 1 119 ? -11.373 -6.955 1.625 1.00 85.25 119 GLU A C 1
ATOM 959 O O . GLU A 1 119 ? -12.147 -6.275 2.313 1.00 85.25 119 GLU A O 1
ATOM 964 N N . ILE A 1 120 ? -10.169 -7.317 2.077 1.00 85.94 120 ILE A N 1
ATOM 965 C CA . ILE A 1 120 ? -9.721 -6.920 3.403 1.00 85.94 120 ILE A CA 1
ATOM 966 C C . ILE A 1 120 ? -9.442 -5.412 3.465 1.00 85.94 120 ILE A C 1
ATOM 968 O O . ILE A 1 120 ? -9.915 -4.768 4.407 1.00 85.94 120 ILE A O 1
ATOM 972 N N . ILE A 1 121 ? -8.782 -4.818 2.460 1.00 84.69 121 ILE A N 1
ATOM 973 C CA . ILE A 1 121 ? -8.538 -3.365 2.411 1.00 84.69 121 ILE A CA 1
ATOM 974 C C . ILE A 1 121 ? -9.866 -2.601 2.381 1.00 84.69 121 ILE A C 1
ATOM 976 O O . ILE A 1 121 ? -10.055 -1.675 3.174 1.00 84.69 121 ILE A O 1
ATOM 980 N N . ALA A 1 122 ? -10.820 -3.015 1.546 1.00 86.44 122 ALA A N 1
ATOM 981 C CA . ALA A 1 122 ? -12.139 -2.393 1.464 1.00 86.44 122 ALA A CA 1
ATOM 982 C C . ALA A 1 122 ? -12.872 -2.420 2.816 1.00 86.44 122 ALA A C 1
ATOM 984 O O . ALA A 1 122 ? -13.441 -1.410 3.247 1.00 86.44 122 ALA A O 1
ATOM 985 N N . ARG A 1 123 ? -12.810 -3.544 3.544 1.00 88.00 123 ARG A N 1
ATOM 986 C CA . ARG A 1 123 ? -13.379 -3.663 4.900 1.00 88.00 123 ARG A CA 1
ATOM 987 C C . ARG A 1 123 ? -12.674 -2.758 5.908 1.00 88.00 123 ARG A C 1
ATOM 989 O O . ARG A 1 123 ? -13.351 -2.125 6.723 1.00 88.00 123 ARG A O 1
ATOM 996 N N . PHE A 1 124 ? -11.346 -2.658 5.842 1.00 84.75 124 PHE A N 1
ATOM 997 C CA . PHE A 1 124 ? -10.574 -1.730 6.671 1.00 84.75 124 PHE A CA 1
ATOM 998 C C . PHE A 1 124 ? -10.978 -0.278 6.412 1.00 84.75 124 PHE A C 1
ATOM 1000 O O . PHE A 1 124 ? -11.334 0.429 7.357 1.00 84.75 124 PHE A O 1
ATOM 1007 N N . LEU A 1 125 ? -10.999 0.154 5.150 1.00 85.06 125 LEU A N 1
ATOM 1008 C CA . LEU A 1 125 ? -11.384 1.515 4.771 1.00 85.06 125 LEU A CA 1
ATOM 1009 C C . LEU A 1 125 ? -12.823 1.830 5.188 1.00 85.06 125 LEU A C 1
ATOM 1011 O O . LEU A 1 125 ? -13.072 2.883 5.773 1.00 85.06 125 LEU A O 1
ATOM 1015 N N . LYS A 1 126 ? -13.760 0.886 5.015 1.00 86.81 126 LYS A N 1
ATOM 1016 C CA . LYS A 1 126 ? -15.145 1.035 5.493 1.00 86.81 126 LYS A CA 1
ATOM 1017 C C . LYS A 1 126 ? -15.207 1.277 7.003 1.00 86.81 126 LYS A C 1
ATOM 1019 O O . LYS A 1 126 ? -15.990 2.113 7.453 1.00 86.81 126 LYS A O 1
ATOM 1024 N N . ARG A 1 127 ? -14.381 0.582 7.792 1.00 85.50 127 ARG A N 1
ATOM 1025 C CA . ARG A 1 127 ? -14.325 0.763 9.251 1.00 85.50 127 ARG A CA 1
ATOM 1026 C C . ARG A 1 127 ? -13.663 2.083 9.652 1.00 85.50 127 ARG A C 1
ATOM 1028 O O . ARG A 1 127 ? -14.095 2.697 10.625 1.00 85.50 127 ARG A O 1
ATOM 1035 N N . PHE A 1 128 ? -12.668 2.538 8.891 1.00 82.81 128 PHE A N 1
ATOM 1036 C CA . PHE A 1 128 ? -11.994 3.824 9.092 1.00 82.81 128 PHE A CA 1
ATOM 1037 C C . PHE A 1 128 ? -12.713 5.017 8.452 1.00 82.81 128 PHE A C 1
ATOM 1039 O O . PHE A 1 128 ? -12.296 6.151 8.683 1.00 82.81 128 PHE A O 1
ATOM 1046 N N . LYS A 1 129 ? -13.819 4.803 7.727 1.00 83.62 129 LYS A N 1
ATOM 1047 C CA . LYS A 1 129 ? -14.590 5.855 7.048 1.00 83.62 129 LYS A CA 1
ATOM 1048 C C . LYS A 1 129 ? -14.871 7.094 7.914 1.00 83.62 129 LYS A C 1
ATOM 1050 O O . LYS A 1 129 ? -14.712 8.192 7.394 1.00 83.62 129 LYS A O 1
ATOM 1055 N N . PRO A 1 130 ? -15.221 6.994 9.213 1.00 83.88 130 PRO A N 1
ATOM 1056 C CA . PRO A 1 130 ? -15.394 8.184 10.051 1.00 83.88 130 PRO A CA 1
ATOM 1057 C C . PRO A 1 130 ? -14.115 9.023 10.186 1.00 83.88 130 PRO A C 1
ATOM 1059 O O . PRO A 1 130 ? -14.168 10.247 10.118 1.00 83.88 130 PRO A O 1
ATOM 1062 N N . VAL A 1 131 ? -12.959 8.370 10.333 1.00 81.31 131 VAL A N 1
ATOM 1063 C CA . VAL A 1 131 ? -11.645 9.028 10.419 1.00 81.31 131 VAL A CA 1
ATOM 1064 C C . VAL A 1 131 ? -11.250 9.615 9.066 1.00 81.31 131 VAL A C 1
ATOM 1066 O O . VAL A 1 131 ? -10.783 10.751 9.011 1.00 81.31 131 VAL A O 1
ATOM 1069 N N . LEU A 1 132 ? -11.490 8.875 7.977 1.00 82.62 132 LEU A N 1
ATOM 1070 C CA . LEU A 1 132 ? -11.269 9.366 6.617 1.00 82.62 132 LEU A CA 1
ATOM 1071 C C . LEU A 1 132 ? -12.118 10.608 6.350 1.00 82.62 132 LEU A C 1
ATOM 1073 O O . LEU A 1 132 ? -11.564 11.613 5.940 1.00 82.62 132 LEU A O 1
ATOM 1077 N N . LYS A 1 133 ? -13.401 10.616 6.728 1.00 84.06 133 LYS A N 1
ATOM 1078 C CA . LYS A 1 133 ? -14.291 11.777 6.573 1.00 84.06 133 LYS A CA 1
ATOM 1079 C C . LYS A 1 133 ? -13.783 13.025 7.303 1.00 84.06 133 LYS A C 1
ATOM 1081 O O . LYS A 1 133 ? -13.932 14.140 6.808 1.00 84.06 133 LYS A O 1
ATOM 1086 N N . ILE A 1 134 ? -13.162 12.861 8.475 1.00 83.56 134 ILE A N 1
ATOM 1087 C CA . ILE A 1 134 ? -12.503 13.973 9.183 1.00 83.56 134 ILE A CA 1
ATOM 1088 C C . ILE A 1 134 ? -11.322 14.506 8.360 1.00 83.56 134 ILE A C 1
ATOM 1090 O O . ILE A 1 134 ? -11.160 15.720 8.255 1.00 83.56 134 ILE A O 1
ATOM 1094 N N . ALA A 1 135 ? -10.507 13.625 7.777 1.00 81.19 135 ALA A N 1
ATOM 1095 C CA . ALA A 1 135 ? -9.400 14.022 6.910 1.00 81.19 135 ALA A CA 1
ATOM 1096 C C . ALA A 1 135 ? -9.892 14.672 5.605 1.00 81.19 135 ALA A C 1
ATOM 1098 O O . ALA A 1 135 ? -9.389 15.726 5.237 1.00 81.19 135 ALA A O 1
ATOM 1099 N N . GLU A 1 136 ? -10.914 14.113 4.958 1.00 85.00 136 GLU A N 1
ATOM 1100 C CA . GLU A 1 136 ? -11.555 14.652 3.751 1.00 85.00 136 GLU A CA 1
ATOM 1101 C C . GLU A 1 136 ? -12.070 16.072 3.980 1.00 85.00 136 GLU A C 1
ATOM 1103 O O . GLU A 1 136 ? -11.796 16.963 3.185 1.00 85.00 136 GLU A O 1
ATOM 1108 N N . ASN A 1 137 ? -12.739 16.318 5.111 1.00 84.94 137 ASN A N 1
ATOM 1109 C CA . ASN A 1 137 ? -13.200 17.658 5.475 1.00 84.94 137 ASN A CA 1
ATOM 1110 C C . ASN A 1 137 ? -12.043 18.648 5.697 1.00 84.94 137 ASN A C 1
ATOM 1112 O O . ASN A 1 137 ? -12.219 19.833 5.442 1.00 84.94 137 ASN A O 1
ATOM 1116 N N . LYS A 1 138 ? -10.878 18.185 6.169 1.00 82.12 138 LYS A N 1
ATOM 1117 C CA . LYS A 1 138 ? -9.678 19.028 6.338 1.00 82.12 138 LYS A CA 1
ATOM 1118 C C . LYS A 1 138 ? -8.933 19.278 5.028 1.00 82.12 138 LYS A C 1
ATOM 1120 O O . LYS A 1 138 ? -8.233 20.276 4.916 1.00 82.12 138 LYS A O 1
ATOM 1125 N N . LEU A 1 139 ? -9.037 18.351 4.079 1.00 80.19 139 LEU A N 1
ATOM 1126 C CA . LEU A 1 139 ? -8.413 18.436 2.759 1.00 80.19 139 LEU A CA 1
ATOM 1127 C C . LEU A 1 139 ? -9.302 19.139 1.729 1.00 80.19 139 LEU A C 1
ATOM 1129 O O . LEU A 1 139 ? -8.821 19.460 0.645 1.00 80.19 139 LEU A O 1
ATOM 1133 N N . ALA A 1 140 ? -10.577 19.361 2.050 1.00 82.62 140 ALA A N 1
ATOM 1134 C CA . ALA A 1 140 ? -11.518 20.038 1.179 1.00 82.62 140 ALA A CA 1
ATOM 1135 C C . ALA A 1 140 ? -11.021 21.451 0.838 1.00 82.62 140 ALA A C 1
ATOM 1137 O O . ALA A 1 140 ? -10.779 22.267 1.729 1.00 82.62 140 ALA A O 1
ATOM 1138 N N . LYS A 1 141 ? -10.899 21.732 -0.459 1.00 79.00 141 LYS A N 1
ATOM 1139 C CA . LYS A 1 141 ? -10.686 23.074 -1.009 1.00 79.00 141 LYS A CA 1
ATOM 1140 C C . LYS A 1 141 ? -11.830 23.379 -1.966 1.00 79.00 141 LYS A C 1
ATOM 1142 O O . LYS A 1 141 ? -12.287 22.481 -2.669 1.00 79.00 141 LYS A O 1
ATOM 1147 N N . ASP A 1 142 ? -12.317 24.616 -1.941 1.00 73.06 142 ASP A N 1
ATOM 1148 C CA . ASP A 1 142 ? -13.296 25.144 -2.901 1.00 73.06 142 ASP A CA 1
ATOM 1149 C C . ASP A 1 142 ? -14.527 24.238 -3.105 1.00 73.06 142 ASP A C 1
ATOM 1151 O O . ASP A 1 142 ? -14.973 23.977 -4.216 1.00 73.06 142 ASP A O 1
ATOM 1155 N N . SER A 1 143 ? -15.084 23.735 -1.997 1.00 65.50 143 SER A N 1
ATOM 1156 C CA . SER A 1 143 ? -16.265 22.849 -1.942 1.00 65.50 143 SER A CA 1
ATOM 1157 C C . SER A 1 143 ? -16.092 21.435 -2.514 1.00 65.50 143 SER A C 1
ATOM 1159 O O . SER A 1 143 ? -17.016 20.625 -2.402 1.00 65.50 143 SER A O 1
ATOM 1161 N N . VAL A 1 144 ? -14.917 21.079 -3.038 1.00 74.69 144 VAL A N 1
ATOM 1162 C CA . VAL A 1 144 ? -14.624 19.718 -3.503 1.00 74.69 144 VAL A CA 1
ATOM 1163 C C . VAL A 1 144 ? -14.002 18.916 -2.365 1.00 74.69 144 VAL A C 1
ATOM 1165 O O . VAL A 1 144 ? -12.909 19.213 -1.877 1.00 74.69 144 VAL A O 1
ATOM 1168 N N . LYS A 1 145 ? -14.714 17.878 -1.922 1.00 78.94 145 LYS A N 1
ATOM 1169 C CA . LYS A 1 145 ? -14.212 16.931 -0.923 1.00 78.94 145 LYS A CA 1
ATOM 1170 C C . LYS A 1 145 ? -13.575 15.745 -1.640 1.00 78.94 145 LYS A C 1
ATOM 1172 O O . LYS A 1 145 ? -14.262 15.120 -2.449 1.00 78.94 145 LYS A O 1
ATOM 1177 N N . PRO A 1 146 ? -12.306 15.408 -1.357 1.00 83.31 146 PRO A N 1
ATOM 1178 C CA . PRO A 1 146 ? -11.738 14.177 -1.886 1.00 83.31 146 PRO A CA 1
ATOM 1179 C C . PRO A 1 146 ? -12.495 12.977 -1.301 1.00 83.31 146 PRO A C 1
ATOM 1181 O O . PRO A 1 146 ? -12.846 12.997 -0.125 1.00 83.31 146 PRO A O 1
ATOM 1184 N N . ASP A 1 147 ? -12.731 11.935 -2.099 1.00 84.50 147 ASP A N 1
ATOM 1185 C CA . ASP A 1 147 ? -13.159 10.625 -1.593 1.00 84.50 147 ASP A CA 1
ATOM 1186 C C . ASP A 1 147 ? -11.914 9.757 -1.421 1.00 84.50 147 ASP A C 1
ATOM 1188 O O . ASP A 1 147 ? -11.460 9.081 -2.350 1.00 84.50 147 ASP A O 1
ATOM 1192 N N . LEU A 1 148 ? -11.333 9.796 -0.221 1.00 81.31 148 LEU A N 1
ATOM 1193 C CA . LEU A 1 148 ? -10.090 9.081 0.064 1.00 81.31 148 LEU A CA 1
ATOM 1194 C C . LEU A 1 148 ? -10.281 7.566 -0.031 1.00 81.31 148 LEU A C 1
ATOM 1196 O O . LEU A 1 148 ? -9.332 6.855 -0.350 1.00 81.31 148 LEU A O 1
ATOM 1200 N N . THR A 1 149 ? -11.491 7.061 0.228 1.00 82.94 149 THR A N 1
ATOM 1201 C CA . THR A 1 149 ? -11.773 5.624 0.123 1.00 82.94 149 THR A CA 1
ATOM 1202 C C . THR A 1 149 ? -11.701 5.184 -1.330 1.00 82.94 149 THR A C 1
ATOM 1204 O O . THR A 1 149 ? -10.959 4.257 -1.649 1.00 82.94 149 THR A O 1
ATOM 1207 N N . SER A 1 150 ? -12.428 5.871 -2.210 1.00 80.50 150 SER A N 1
ATOM 1208 C CA . SER A 1 150 ? -12.446 5.551 -3.639 1.00 80.50 150 SER A CA 1
ATOM 1209 C C . SER A 1 150 ? -11.088 5.797 -4.289 1.00 80.50 150 SER A C 1
ATOM 1211 O O . SER A 1 150 ? -10.642 4.976 -5.086 1.00 80.50 150 SER A O 1
ATOM 1213 N N . MET A 1 151 ? -10.382 6.868 -3.907 1.00 80.12 151 MET A N 1
ATOM 1214 C CA . MET A 1 151 ? -9.017 7.118 -4.380 1.00 80.12 151 MET A CA 1
ATOM 1215 C C . MET A 1 151 ? -8.076 5.968 -4.017 1.00 80.12 151 MET A C 1
ATOM 1217 O O . MET A 1 151 ? -7.369 5.467 -4.887 1.00 80.12 151 MET A O 1
ATOM 1221 N N . LEU A 1 152 ? -8.087 5.517 -2.759 1.00 79.62 152 LEU A N 1
ATOM 1222 C CA . LEU A 1 152 ? -7.241 4.407 -2.324 1.00 79.62 152 LEU A CA 1
ATOM 1223 C C . LEU A 1 152 ? -7.634 3.098 -3.018 1.00 79.62 152 LEU A C 1
ATOM 1225 O O . LEU A 1 152 ? -6.754 2.415 -3.526 1.00 79.62 152 LEU A O 1
ATOM 1229 N N . LEU A 1 153 ? -8.928 2.775 -3.113 1.00 80.44 153 LEU A N 1
ATOM 1230 C CA . LEU A 1 153 ? -9.400 1.553 -3.779 1.00 80.44 153 LEU A CA 1
ATOM 1231 C C . LEU A 1 153 ? -9.067 1.515 -5.279 1.00 80.44 153 LEU A C 1
ATOM 1233 O O . LEU A 1 153 ? -8.733 0.455 -5.796 1.00 80.44 153 LEU A O 1
ATOM 1237 N N . ASN A 1 154 ? -9.108 2.658 -5.964 1.00 75.31 154 ASN A N 1
ATOM 1238 C CA . ASN A 1 154 ? -8.701 2.765 -7.369 1.00 75.31 154 ASN A CA 1
ATOM 1239 C C . ASN A 1 154 ? -7.179 2.803 -7.558 1.00 75.31 154 ASN A C 1
ATOM 1241 O O . ASN A 1 154 ? -6.704 2.631 -8.672 1.00 75.31 154 ASN A O 1
ATOM 1245 N N . THR A 1 155 ? -6.416 3.072 -6.494 1.00 74.88 155 THR A N 1
ATOM 1246 C CA . THR A 1 155 ? -4.946 3.068 -6.540 1.00 74.88 155 THR A CA 1
ATOM 1247 C C . THR A 1 155 ? -4.381 1.675 -6.300 1.00 74.88 155 THR A C 1
ATOM 1249 O O . THR A 1 155 ? -3.273 1.400 -6.734 1.00 74.88 155 THR A O 1
ATOM 1252 N N . ILE A 1 156 ? -5.093 0.820 -5.564 1.00 74.56 156 ILE A N 1
ATOM 1253 C CA . ILE A 1 156 ? -4.627 -0.534 -5.235 1.00 74.56 156 ILE A CA 1
ATOM 1254 C C . ILE A 1 156 ? -5.040 -1.580 -6.269 1.00 74.56 156 ILE A C 1
ATOM 1256 O O . ILE A 1 156 ? -4.408 -2.629 -6.316 1.00 74.56 156 ILE A O 1
ATOM 1260 N N . GLY A 1 157 ? -6.111 -1.331 -7.024 1.00 68.06 157 GLY A N 1
ATOM 1261 C CA . GLY A 1 157 ? -6.730 -2.308 -7.907 1.00 68.06 157 GLY A CA 1
ATOM 1262 C C . GLY A 1 157 ? -7.011 -1.761 -9.297 1.00 68.06 157 GLY A C 1
ATOM 1263 O O . GLY A 1 157 ? -7.566 -0.672 -9.464 1.00 68.06 157 GLY A O 1
ATOM 1264 N N . ASN A 1 158 ? -6.724 -2.586 -10.298 1.00 66.56 158 ASN A N 1
ATOM 1265 C CA . ASN A 1 158 ? -7.086 -2.319 -11.677 1.00 66.56 158 ASN A CA 1
ATOM 1266 C C . ASN A 1 158 ? -8.567 -2.650 -11.932 1.00 66.56 158 ASN A C 1
ATOM 1268 O O . ASN A 1 158 ? -8.932 -3.725 -12.407 1.00 66.56 158 ASN A O 1
ATOM 1272 N N . ASN A 1 159 ? -9.447 -1.702 -11.615 1.00 61.34 159 ASN A N 1
ATOM 1273 C CA . ASN A 1 159 ? -10.898 -1.877 -11.748 1.00 61.34 159 ASN A CA 1
ATOM 1274 C C . ASN A 1 159 ? -11.412 -1.815 -13.202 1.00 61.34 159 ASN A C 1
ATOM 1276 O O . ASN A 1 159 ? -12.623 -1.878 -13.414 1.00 61.34 159 ASN A O 1
ATOM 1280 N N . LYS A 1 160 ? -10.524 -1.652 -14.193 1.00 64.00 160 LYS A N 1
ATOM 1281 C CA . LYS A 1 160 ? -10.883 -1.487 -15.612 1.00 64.00 160 LYS A CA 1
ATOM 1282 C C . LYS A 1 160 ? -10.664 -2.749 -16.450 1.00 64.00 160 LYS A C 1
ATOM 1284 O O . LYS A 1 160 ? -11.169 -2.813 -17.563 1.00 64.00 160 LYS A O 1
ATOM 1289 N N . GLY A 1 161 ? -9.952 -3.747 -15.918 1.00 63.41 161 GLY A N 1
ATOM 1290 C CA . GLY A 1 161 ? -9.723 -5.036 -16.584 1.00 63.41 161 GLY A CA 1
ATOM 1291 C C . GLY A 1 161 ? -8.683 -5.013 -17.710 1.00 63.41 161 GLY A C 1
ATOM 1292 O O . GLY A 1 161 ? -8.478 -6.035 -18.356 1.00 63.41 161 GLY A O 1
ATOM 1293 N N . TRP A 1 162 ? -8.013 -3.882 -17.944 1.00 66.81 162 TRP A N 1
ATOM 1294 C CA . TRP A 1 162 ? -6.924 -3.757 -18.918 1.00 66.81 162 TRP A CA 1
ATOM 1295 C C . TRP A 1 162 ? -5.597 -3.705 -18.196 1.00 66.81 162 TRP A C 1
ATOM 1297 O O . TRP A 1 162 ? -5.430 -2.819 -17.370 1.00 66.81 162 TRP A O 1
ATOM 1307 N N . SER A 1 163 ? -4.659 -4.592 -18.515 1.00 71.69 163 SER A N 1
ATOM 1308 C CA . SER A 1 163 ? -3.306 -4.540 -17.954 1.00 71.69 163 SER A CA 1
ATOM 1309 C C . SER A 1 163 ? -2.706 -3.123 -18.055 1.00 71.69 163 SER A C 1
ATOM 1311 O O . SER A 1 163 ? -2.831 -2.440 -19.071 1.00 71.69 163 SER A O 1
ATOM 1313 N N . ASP A 1 164 ? -2.070 -2.671 -16.972 1.00 69.00 164 ASP A N 1
ATOM 1314 C CA . ASP A 1 164 ? -1.334 -1.402 -16.924 1.00 69.00 164 ASP A CA 1
ATOM 1315 C C . ASP A 1 164 ? -0.033 -1.469 -17.738 1.00 69.00 164 ASP A C 1
ATOM 1317 O O . ASP A 1 164 ? 0.609 -0.432 -17.977 1.00 69.00 164 ASP A O 1
ATOM 1321 N N . ASN A 1 165 ? 0.388 -2.689 -18.078 1.00 72.75 165 ASN A N 1
ATOM 1322 C CA . ASN A 1 165 ? 1.602 -2.981 -18.811 1.00 72.75 165 ASN A CA 1
ATOM 1323 C C . ASN A 1 165 ? 1.320 -3.112 -20.306 1.00 72.75 165 ASN A C 1
ATOM 1325 O O . ASN A 1 165 ? 1.884 -2.332 -21.075 1.00 72.75 165 ASN A O 1
ATOM 1329 N N . ASP A 1 166 ? 0.422 -4.021 -20.686 1.00 77.62 166 ASP A N 1
ATOM 1330 C CA . ASP A 1 166 ? 0.169 -4.368 -22.081 1.00 77.62 166 ASP A CA 1
ATOM 1331 C C . ASP A 1 166 ? -1.333 -4.529 -22.342 1.00 77.62 166 ASP A C 1
ATOM 1333 O O . ASP A 1 166 ? -1.985 -5.438 -21.829 1.00 77.62 166 ASP A O 1
ATOM 1337 N N . ALA A 1 167 ? -1.911 -3.650 -23.159 1.00 81.38 167 ALA A N 1
ATOM 1338 C CA . ALA A 1 167 ? -3.344 -3.667 -23.438 1.00 81.38 167 ALA A CA 1
ATOM 1339 C C . ALA A 1 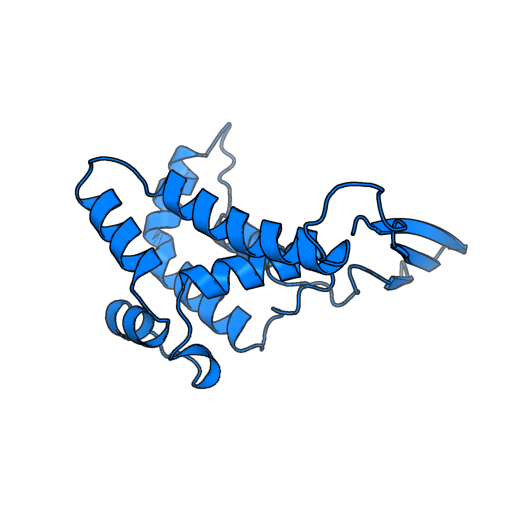167 ? -3.646 -3.316 -24.893 1.00 81.38 167 ALA A C 1
ATOM 1341 O O . ALA A 1 167 ? -3.043 -2.415 -25.470 1.00 81.38 167 ALA A O 1
ATOM 1342 N N . THR A 1 168 ? -4.643 -3.989 -25.467 1.00 80.38 168 THR A N 1
ATOM 1343 C CA . THR A 1 168 ? -5.290 -3.559 -26.712 1.00 80.38 168 THR A CA 1
ATOM 1344 C C . THR A 1 168 ? -6.696 -3.089 -26.376 1.00 80.38 168 THR A C 1
ATOM 1346 O O . THR A 1 168 ? -7.500 -3.850 -25.836 1.00 80.38 168 THR A O 1
ATOM 1349 N N . ILE A 1 169 ? -6.974 -1.820 -26.656 1.00 81.69 169 ILE A N 1
ATOM 1350 C CA . ILE A 1 169 ? -8.226 -1.148 -26.318 1.00 81.69 169 ILE A CA 1
ATOM 1351 C C . ILE A 1 169 ? -9.007 -0.926 -27.610 1.00 81.69 169 ILE A C 1
ATOM 1353 O O . ILE A 1 169 ? -8.502 -0.306 -28.547 1.00 81.69 169 ILE A O 1
ATOM 1357 N N . SER A 1 170 ? -10.247 -1.421 -27.637 1.00 81.50 170 SER A N 1
ATOM 1358 C CA . SER A 1 170 ? -11.215 -1.097 -28.685 1.00 81.50 170 SER A CA 1
ATOM 1359 C C . SER A 1 170 ? -12.064 0.092 -28.233 1.00 81.50 170 SER A C 1
ATOM 1361 O O . SER A 1 170 ? -12.629 0.054 -27.142 1.00 81.50 170 SER A O 1
ATOM 1363 N N . LEU A 1 171 ? -12.136 1.141 -29.052 1.00 78.06 171 LEU A N 1
ATOM 1364 C CA . LEU A 1 171 ? -12.790 2.419 -28.740 1.00 78.06 171 LEU A CA 1
ATOM 1365 C C . LEU A 1 171 ? -14.312 2.429 -29.012 1.00 78.06 171 LEU A C 1
ATOM 1367 O O . LEU A 1 171 ? -14.895 3.507 -29.095 1.00 78.06 171 LEU A O 1
ATOM 1371 N N . LYS A 1 172 ? -14.942 1.253 -29.167 1.00 66.50 172 LYS A N 1
ATOM 1372 C CA . LYS A 1 172 ? -16.384 1.110 -29.446 1.00 66.50 172 LYS A CA 1
ATOM 1373 C C . LYS A 1 172 ? -17.279 1.602 -28.311 1.00 66.50 172 LYS A C 1
ATOM 1375 O O . LYS A 1 172 ? -16.990 1.266 -27.141 1.00 66.50 172 LYS A O 1
#

Sequence (172 aa):
PGKYRKITINDENTVTAESINVPEFDWDKGGRTTEQYFDDRAAWAAPNRIRRALSGDSFLKKKATKIFNTNTFAQLGRKLCLKVPDELKNKKFADFTGELARDIFKGDQPYVKGTPEYEIIARFLKRFKPVLKIAENKLAKDSVKPDLTSMLLNTIGNNKGWSDNDATISLK

Radius of gyration: 19.11 Å; chains: 1; bounding box: 42×42×59 Å

Foldseek 3Di:
DDWDWDWDDPDPFKIKIATDDDPFDPDCLVPDGPLVSVLVVLLPVQLVVVLVVLDDDDPNSVVVNCCQAPDFLLRVCVVLVHDADPVRRRPRNSSVRSVLRSLLVVWPQVLEPPDRVLVSLLSVCVSCVVVVVVVQVVVDDPNDGDPVSVVVSVSRHDHPPATPHIGMGGRD

Secondary structure (DSSP, 8-state):
--EEEEEEEEETTEEEEEEEEPPPP-S--TT--HHHHHHHHHHHHHHHHHHHHH-SSSHHHHHHHHHHHH-BHHHHHHHHT----GGGTTSBHHHHHHHHHHHHHHSS-B--TTSHHHHHHHHHHHHHHHHHHHHHHHH-BTTB---HHHHHHHHHB-TTSS-SSSEEEE--

pLDDT: mean 81.63, std 6.84, range [58.41, 92.19]